Protein AF-A0A838N4J1-F1 (afdb_monomer_lite)

Radius of gyration: 20.39 Å; chains: 1; bounding box: 42×48×44 Å

pLDDT: mean 85.76, std 11.38, range [46.72, 96.88]

Structure (mmCIF, N/CA/C/O backbone):
data_AF-A0A838N4J1-F1
#
_entry.id   AF-A0A838N4J1-F1
#
loop_
_atom_site.group_PDB
_atom_site.id
_atom_site.type_symbol
_atom_site.label_atom_id
_atom_site.label_alt_id
_atom_site.label_comp_id
_atom_site.label_asym_id
_atom_site.label_entity_id
_atom_site.label_seq_id
_atom_site.pdbx_PDB_ins_code
_atom_site.Cartn_x
_atom_site.Cartn_y
_atom_site.Cartn_z
_atom_site.occupancy
_atom_site.B_iso_or_equiv
_atom_site.auth_seq_id
_atom_site.auth_comp_id
_atom_site.auth_asym_id
_atom_site.auth_atom_id
_atom_site.pdbx_PDB_model_num
ATOM 1 N N . LEU A 1 1 ? -11.051 -9.640 -20.280 1.00 67.44 1 LEU A N 1
ATOM 2 C CA . LEU A 1 1 ? -10.365 -10.953 -20.199 1.00 67.44 1 LEU A CA 1
ATOM 3 C C . LEU A 1 1 ? -10.352 -11.518 -18.780 1.00 67.44 1 LEU A C 1
ATOM 5 O O . LEU A 1 1 ? -11.016 -12.522 -18.573 1.00 67.44 1 LEU A O 1
ATOM 9 N N . TYR A 1 2 ? -9.706 -10.881 -17.795 1.00 72.44 2 TYR A N 1
ATOM 10 C CA . TYR A 1 2 ? -9.675 -11.389 -16.409 1.00 72.44 2 TYR A CA 1
ATOM 11 C C . TYR A 1 2 ? -11.073 -11.649 -15.804 1.00 72.44 2 TYR A C 1
ATOM 13 O O . TYR A 1 2 ? -11.369 -12.772 -15.411 1.00 72.44 2 TYR A O 1
ATOM 21 N N . LEU A 1 3 ? -11.974 -10.660 -15.846 1.00 76.81 3 LEU A N 1
ATOM 22 C CA . LEU A 1 3 ? -13.355 -10.803 -15.348 1.00 76.81 3 LEU A CA 1
ATOM 23 C C . LEU A 1 3 ? -14.168 -11.862 -16.116 1.00 76.81 3 LEU A C 1
ATOM 25 O O . LEU A 1 3 ? -15.062 -12.504 -15.570 1.00 76.81 3 LEU A O 1
ATOM 29 N N . SER A 1 4 ? -13.845 -12.066 -17.396 1.00 81.25 4 SER A N 1
ATOM 30 C CA . SER A 1 4 ? -14.464 -13.097 -18.234 1.00 81.25 4 SER A CA 1
ATOM 31 C C . SER A 1 4 ? -14.052 -14.495 -17.762 1.00 81.25 4 SER A C 1
ATOM 33 O O . SER A 1 4 ? -14.900 -15.375 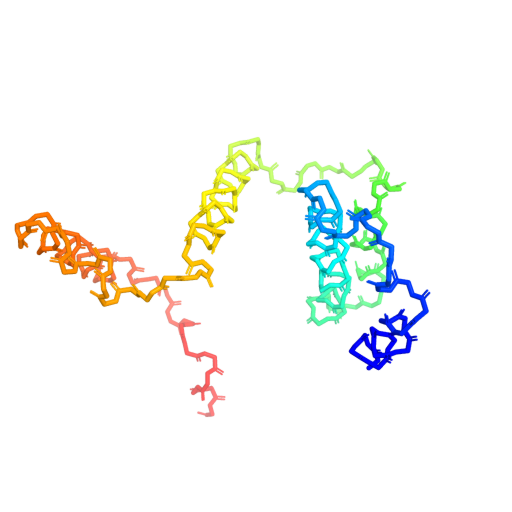-17.646 1.00 81.25 4 SER A O 1
ATOM 35 N N . ILE A 1 5 ? -12.770 -14.683 -17.430 1.00 82.94 5 ILE A N 1
ATOM 36 C CA . ILE A 1 5 ? -12.233 -15.935 -16.878 1.00 82.94 5 ILE A CA 1
ATOM 37 C C . ILE A 1 5 ? -12.796 -16.187 -15.474 1.00 82.94 5 ILE A C 1
ATOM 39 O O . ILE A 1 5 ? -13.251 -17.295 -15.194 1.00 82.94 5 ILE A O 1
ATOM 43 N N . GLU A 1 6 ? -12.847 -15.165 -14.614 1.00 83.19 6 GLU A N 1
ATOM 44 C CA . GLU A 1 6 ? -13.460 -15.266 -13.281 1.00 83.19 6 GLU A CA 1
ATOM 45 C C . GLU A 1 6 ? -14.908 -15.768 -13.370 1.00 83.19 6 GLU A C 1
ATOM 47 O O . GLU A 1 6 ? -15.298 -16.701 -12.664 1.00 83.19 6 GLU A O 1
ATOM 52 N N . ARG A 1 7 ? -15.697 -15.208 -14.295 1.00 82.56 7 ARG A N 1
ATOM 53 C CA . ARG A 1 7 ? -17.097 -15.598 -14.507 1.00 82.56 7 ARG A CA 1
ATOM 54 C C . ARG A 1 7 ? -17.255 -17.059 -14.947 1.00 82.56 7 ARG A C 1
ATOM 56 O O . ARG A 1 7 ? -18.265 -17.670 -14.611 1.00 82.56 7 ARG A O 1
ATOM 63 N N . ILE A 1 8 ? -16.270 -17.624 -15.647 1.00 85.56 8 ILE A N 1
ATOM 64 C CA . ILE A 1 8 ? -16.252 -19.036 -16.072 1.00 85.56 8 ILE A CA 1
ATOM 65 C C . ILE A 1 8 ? -15.779 -19.959 -14.938 1.00 85.56 8 ILE A C 1
ATOM 67 O O . ILE A 1 8 ? -16.283 -21.074 -14.792 1.00 85.56 8 ILE A O 1
ATOM 71 N N . LEU A 1 9 ? -14.825 -19.509 -14.119 1.00 82.81 9 LEU A N 1
ATOM 72 C CA . LEU A 1 9 ? -14.273 -20.295 -13.013 1.00 82.81 9 LEU A CA 1
ATOM 73 C C . LEU A 1 9 ? -15.204 -20.341 -11.797 1.00 82.81 9 LEU A C 1
ATOM 75 O O . LEU A 1 9 ? -15.256 -21.364 -11.112 1.00 82.81 9 LEU A O 1
ATOM 79 N N . LYS A 1 10 ? -15.971 -19.277 -11.537 1.00 84.12 10 LYS A N 1
ATOM 80 C CA . LYS A 1 10 ? -16.836 -19.163 -10.353 1.00 84.12 10 LYS A CA 1
ATOM 81 C C . LYS A 1 10 ? -17.868 -20.300 -10.222 1.00 84.12 10 LYS A C 1
ATOM 83 O O . LYS A 1 10 ? -17.953 -20.856 -9.131 1.00 84.12 10 LYS A O 1
ATOM 88 N N . PRO A 1 11 ? -18.590 -20.732 -11.275 1.00 83.19 11 PRO A N 1
ATOM 89 C CA . PRO A 1 11 ? -19.479 -21.895 -11.189 1.00 83.19 11 PRO A CA 1
ATOM 90 C C . PRO A 1 11 ? -18.740 -23.220 -10.939 1.00 83.19 11 PRO A C 1
ATOM 92 O O . PRO A 1 11 ? -19.281 -24.112 -10.296 1.00 83.19 11 PRO A O 1
ATOM 95 N N . ARG A 1 12 ? -17.502 -23.357 -11.437 1.00 84.06 12 ARG A N 1
ATOM 96 C CA . ARG A 1 12 ? -16.734 -24.615 -11.388 1.00 84.06 12 ARG A CA 1
ATOM 97 C C . ARG A 1 12 ? -15.974 -24.811 -10.084 1.00 84.06 12 ARG A C 1
ATOM 99 O O . ARG A 1 12 ? -15.888 -25.928 -9.604 1.00 84.06 12 ARG A O 1
ATOM 106 N N . LEU A 1 13 ? -15.417 -23.740 -9.526 1.00 82.62 13 LEU A N 1
ATOM 107 C CA . LEU A 1 13 ? -14.541 -23.793 -8.352 1.00 82.62 13 LEU A CA 1
ATOM 108 C C . LEU A 1 13 ? -15.141 -23.087 -7.134 1.00 82.62 13 LEU A C 1
ATOM 110 O O . LEU A 1 13 ? -14.662 -23.291 -6.024 1.00 82.62 13 LEU A O 1
ATOM 114 N N . GLY A 1 14 ? -16.187 -22.273 -7.307 1.00 77.06 14 GLY A N 1
ATOM 115 C CA . GLY A 1 14 ? -16.762 -21.460 -6.232 1.00 77.06 14 GLY A CA 1
ATOM 116 C C . GLY A 1 14 ? -17.515 -22.246 -5.158 1.00 77.06 14 GLY A C 1
ATOM 117 O O . GLY A 1 14 ? -17.775 -21.694 -4.095 1.00 77.06 14 GLY A O 1
ATOM 118 N N . HIS A 1 15 ? -17.837 -23.520 -5.406 1.00 81.38 15 HIS A N 1
ATOM 119 C CA . HIS A 1 15 ? -18.465 -24.401 -4.418 1.00 81.38 15 HIS A CA 1
ATOM 120 C C . HIS A 1 15 ? -17.467 -24.946 -3.381 1.00 81.38 15 HIS A C 1
ATOM 122 O O . HIS A 1 15 ? -17.886 -25.485 -2.361 1.00 81.38 15 HIS A O 1
ATOM 128 N N . LEU A 1 16 ? -16.156 -24.812 -3.620 1.00 85.38 16 LEU A N 1
ATOM 129 C CA . LEU A 1 16 ? -15.135 -25.304 -2.699 1.00 85.38 16 LEU A CA 1
ATOM 130 C C . LEU A 1 16 ? -15.162 -24.500 -1.393 1.00 85.38 16 LEU A C 1
ATOM 132 O O . LEU A 1 16 ? -14.985 -23.278 -1.391 1.00 85.38 16 LEU A O 1
ATOM 136 N N . GLU A 1 17 ? -15.304 -25.196 -0.265 1.00 84.38 17 GLU A N 1
ATOM 137 C CA . GLU A 1 17 ? -15.337 -24.573 1.065 1.00 84.38 17 GLU A CA 1
ATOM 138 C C . GLU A 1 17 ? -14.045 -23.815 1.401 1.00 84.38 17 GLU A C 1
ATOM 140 O O . GLU A 1 17 ? -14.072 -22.831 2.144 1.00 84.38 17 GLU A O 1
ATOM 145 N N . PHE A 1 18 ? -12.926 -24.203 0.778 1.00 85.69 18 PHE A N 1
ATOM 146 C CA . PHE A 1 18 ? -11.632 -23.536 0.900 1.00 85.69 18 PHE A CA 1
ATOM 147 C C . PHE A 1 18 ? -11.719 -22.019 0.673 1.00 85.69 18 PHE A C 1
ATOM 149 O O . PHE A 1 18 ? -11.121 -21.255 1.433 1.00 85.69 18 PHE A O 1
ATOM 156 N N . TRP A 1 19 ? -12.518 -21.548 -0.292 1.00 86.25 19 TRP A N 1
ATOM 157 C CA . TRP A 1 19 ? -12.642 -20.114 -0.593 1.00 86.25 19 TRP A CA 1
ATOM 158 C C . TRP A 1 19 ? -13.342 -19.305 0.505 1.00 86.25 19 TRP A C 1
ATOM 160 O O . TRP A 1 19 ? -13.225 -18.077 0.544 1.00 86.25 19 TRP A O 1
ATOM 170 N N . ARG A 1 20 ? -14.060 -19.968 1.421 1.00 84.56 20 ARG A N 1
ATOM 171 C CA . ARG A 1 20 ? -14.691 -19.316 2.579 1.00 84.56 20 ARG A CA 1
ATOM 172 C C . ARG A 1 20 ? -13.694 -19.081 3.715 1.00 84.56 20 ARG A C 1
ATOM 174 O O . ARG A 1 20 ? -13.906 -18.161 4.511 1.00 84.56 20 ARG A O 1
ATOM 181 N N . THR A 1 21 ? -12.609 -19.857 3.762 1.00 92.06 21 THR A N 1
ATOM 182 C CA . THR A 1 21 ? -11.540 -19.717 4.759 1.00 92.06 21 THR A CA 1
ATOM 183 C C . THR A 1 21 ? -10.749 -18.420 4.568 1.00 92.06 21 THR A C 1
ATOM 185 O O . THR A 1 21 ? -10.750 -17.810 3.496 1.00 92.06 21 THR A O 1
ATOM 188 N N . ILE A 1 22 ? -10.043 -17.982 5.615 1.00 88.44 22 ILE A N 1
ATOM 189 C CA . ILE A 1 22 ? -9.141 -16.823 5.531 1.00 88.44 22 ILE A CA 1
ATOM 190 C C . ILE A 1 22 ? -8.023 -17.091 4.515 1.00 88.44 22 ILE A C 1
ATOM 192 O O . ILE A 1 22 ? -7.743 -16.224 3.691 1.00 88.44 22 ILE A O 1
ATOM 196 N N . GLY A 1 23 ? -7.452 -18.302 4.516 1.00 90.56 23 GLY A N 1
ATOM 197 C CA . GLY A 1 23 ? -6.414 -18.709 3.566 1.00 90.56 23 GLY A CA 1
ATOM 198 C C . GLY A 1 23 ? -6.874 -18.578 2.115 1.00 90.56 23 GLY A C 1
ATOM 199 O O . GLY A 1 23 ? -6.223 -17.893 1.332 1.00 90.56 23 GLY A O 1
ATOM 200 N N . GLY A 1 24 ? -8.050 -19.118 1.778 1.00 91.06 24 GLY A N 1
ATOM 201 C CA . GLY A 1 24 ? -8.608 -19.001 0.427 1.00 91.06 24 GLY A CA 1
ATOM 202 C C . GLY A 1 24 ? -8.867 -17.555 -0.002 1.00 91.06 24 GLY A C 1
ATOM 203 O O . GLY A 1 24 ? -8.563 -17.181 -1.135 1.00 91.06 24 GLY A O 1
ATOM 204 N N . LYS A 1 25 ? -9.357 -16.701 0.907 1.00 88.12 25 LYS A N 1
ATOM 205 C CA . LYS A 1 25 ? -9.540 -15.266 0.626 1.00 88.12 25 LYS A CA 1
ATOM 206 C C . LYS A 1 25 ? -8.210 -14.544 0.392 1.00 88.12 25 LYS A C 1
ATOM 208 O O . LYS A 1 25 ? -8.144 -13.704 -0.503 1.00 88.12 25 LYS A O 1
ATOM 213 N N . ILE A 1 26 ? -7.171 -14.864 1.166 1.00 89.69 26 ILE A N 1
ATOM 214 C CA . ILE A 1 26 ? -5.822 -14.309 0.979 1.00 89.69 26 ILE A CA 1
ATOM 215 C C . ILE A 1 26 ? -5.256 -14.754 -0.370 1.00 89.69 26 ILE A C 1
ATOM 217 O O . ILE A 1 26 ? -4.765 -13.912 -1.118 1.00 89.69 26 ILE A O 1
ATOM 221 N N . THR A 1 27 ? -5.380 -16.036 -0.725 1.00 91.12 27 THR A N 1
ATOM 222 C CA . THR A 1 27 ? -4.945 -16.544 -2.033 1.00 91.12 27 THR A CA 1
ATOM 223 C C . THR A 1 27 ? -5.633 -15.794 -3.172 1.00 91.12 27 THR A C 1
ATOM 225 O O . THR A 1 27 ? -4.946 -15.278 -4.047 1.00 91.12 27 THR A O 1
ATOM 228 N N . LEU A 1 28 ? -6.963 -15.640 -3.133 1.00 89.38 28 LEU A N 1
ATOM 229 C CA . LEU A 1 28 ? -7.702 -14.877 -4.149 1.00 89.38 28 LEU A CA 1
ATOM 230 C C . LEU A 1 28 ? -7.243 -13.416 -4.238 1.00 89.38 28 LEU A C 1
ATOM 232 O O . LEU A 1 28 ? -7.087 -12.887 -5.341 1.00 89.38 28 LEU A O 1
ATOM 236 N N . ALA A 1 29 ? -7.011 -12.766 -3.094 1.00 88.75 29 ALA A N 1
ATOM 237 C CA . ALA A 1 29 ? -6.534 -11.387 -3.048 1.00 88.75 29 ALA A CA 1
ATOM 238 C C . ALA A 1 29 ? -5.135 -11.251 -3.667 1.00 88.75 29 ALA A C 1
ATOM 240 O O . ALA A 1 29 ? -4.927 -10.376 -4.507 1.00 88.75 29 ALA A O 1
ATOM 241 N N . LEU A 1 30 ? -4.202 -12.143 -3.318 1.00 90.06 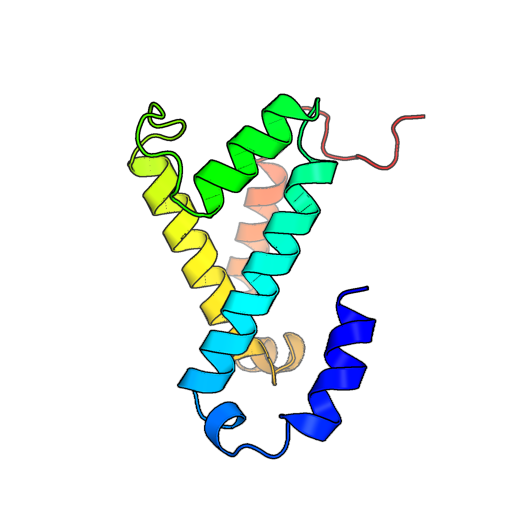30 LEU A N 1
ATOM 242 C CA . LEU A 1 30 ? -2.845 -12.158 -3.870 1.00 90.06 30 LEU A CA 1
ATOM 243 C C . LEU A 1 30 ? -2.839 -12.471 -5.367 1.00 90.06 30 LEU A C 1
ATOM 245 O O . LEU A 1 30 ? -2.136 -11.802 -6.120 1.00 90.06 30 LEU A O 1
ATOM 249 N N . THR A 1 31 ? -3.645 -13.433 -5.821 1.00 90.56 31 THR A N 1
ATOM 250 C CA . THR A 1 31 ? -3.779 -13.744 -7.249 1.00 90.56 31 THR A CA 1
ATOM 251 C C . THR A 1 31 ? -4.333 -12.550 -8.019 1.00 90.56 31 THR A C 1
ATOM 253 O O . THR A 1 31 ? -3.773 -12.176 -9.046 1.00 90.56 31 THR A O 1
ATOM 256 N N . THR A 1 32 ? -5.386 -11.906 -7.509 1.00 89.88 32 THR A N 1
ATOM 257 C CA . THR A 1 32 ? -5.953 -10.702 -8.138 1.00 89.88 32 THR A CA 1
ATOM 258 C C . THR A 1 32 ? -4.912 -9.587 -8.199 1.00 89.88 32 THR A C 1
ATOM 260 O O . THR A 1 32 ? -4.697 -8.998 -9.256 1.00 89.88 32 THR A O 1
ATOM 263 N N . TYR A 1 33 ? -4.221 -9.334 -7.085 1.00 88.50 33 TYR A N 1
ATOM 264 C CA . TYR A 1 33 ? -3.169 -8.326 -7.000 1.00 88.50 33 TYR A CA 1
ATOM 265 C C . TYR A 1 33 ? -2.034 -8.598 -7.996 1.00 88.50 33 TYR A C 1
ATOM 267 O O . TYR A 1 33 ? -1.617 -7.688 -8.712 1.00 88.50 33 TYR A O 1
ATOM 275 N N . LEU A 1 34 ? -1.568 -9.845 -8.099 1.00 90.56 34 LEU A N 1
ATOM 276 C CA . LEU A 1 34 ? -0.535 -10.247 -9.053 1.00 90.56 34 LEU A CA 1
ATOM 277 C C . LEU A 1 34 ? -0.982 -10.017 -10.500 1.00 90.56 34 LEU A C 1
ATOM 279 O O . LEU A 1 34 ? -0.235 -9.435 -11.282 1.00 90.56 34 LEU A O 1
ATOM 283 N N . LEU A 1 35 ? -2.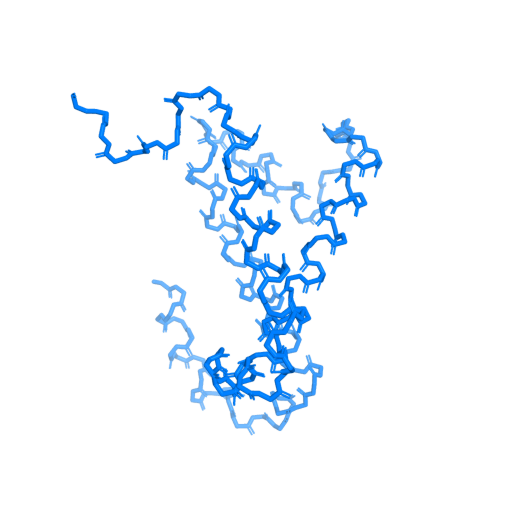202 -10.428 -10.855 1.00 90.81 35 LEU A N 1
ATOM 284 C CA . LEU A 1 35 ? -2.730 -10.264 -12.211 1.00 90.81 35 LEU A CA 1
ATOM 285 C C . LEU A 1 35 ? -2.863 -8.788 -12.593 1.00 90.81 35 LEU A C 1
ATOM 287 O O . LEU A 1 35 ? -2.463 -8.406 -13.692 1.00 90.81 35 LEU A O 1
ATOM 291 N N . VAL A 1 36 ? -3.347 -7.949 -11.674 1.00 90.62 36 VAL A N 1
ATOM 292 C CA . VAL A 1 36 ? -3.405 -6.497 -11.884 1.00 90.62 36 VAL A CA 1
ATOM 293 C C . VAL A 1 36 ? -1.998 -5.923 -12.086 1.00 90.62 36 VAL A C 1
ATOM 295 O O . VAL A 1 36 ? -1.781 -5.181 -13.043 1.00 90.62 36 VAL A O 1
ATOM 298 N N . ASN A 1 37 ? -1.016 -6.316 -11.267 1.00 90.62 37 ASN A N 1
ATOM 299 C CA . ASN A 1 37 ? 0.372 -5.873 -11.441 1.00 90.62 37 ASN A CA 1
ATOM 300 C C . ASN A 1 37 ? 0.952 -6.296 -12.797 1.00 90.62 37 ASN A C 1
ATOM 302 O O . ASN A 1 37 ? 1.565 -5.473 -13.470 1.00 90.62 37 ASN A O 1
ATOM 306 N N . ILE A 1 38 ? 0.711 -7.535 -13.237 1.00 91.69 38 ILE A N 1
ATOM 307 C CA . ILE A 1 38 ? 1.135 -8.016 -14.562 1.00 91.69 38 ILE A CA 1
ATOM 308 C C . ILE A 1 38 ? 0.520 -7.158 -15.670 1.00 91.69 38 ILE A C 1
ATOM 310 O O . ILE A 1 38 ? 1.236 -6.732 -16.575 1.00 91.69 38 ILE A O 1
ATOM 314 N N . THR A 1 39 ? -0.781 -6.856 -15.596 1.00 91.31 39 THR A N 1
ATOM 315 C CA . THR A 1 39 ? -1.415 -5.983 -16.598 1.00 91.31 39 THR A CA 1
ATOM 316 C C . THR A 1 39 ? -0.822 -4.575 -16.590 1.00 91.31 39 THR A C 1
ATOM 318 O O . THR A 1 39 ? -0.623 -3.995 -17.654 1.00 91.31 39 THR A O 1
ATOM 321 N N . TRP A 1 40 ? -0.469 -4.050 -15.414 1.00 91.12 40 TRP A N 1
ATOM 322 C CA . TRP A 1 40 ? 0.098 -2.711 -15.265 1.00 91.12 40 TRP A CA 1
ATOM 323 C C . TRP A 1 40 ? 1.497 -2.568 -15.875 1.00 91.12 40 TRP A C 1
ATOM 325 O O . TRP A 1 40 ? 1.841 -1.493 -16.361 1.00 91.12 40 TRP A O 1
ATOM 335 N N . VAL A 1 41 ? 2.298 -3.639 -15.905 1.00 92.56 41 VAL A N 1
ATOM 336 C CA . VAL A 1 41 ? 3.647 -3.611 -16.498 1.00 92.56 41 VAL A CA 1
ATOM 337 C C . VAL A 1 41 ? 3.621 -3.114 -17.944 1.00 92.56 41 VAL A C 1
ATOM 339 O O . VAL A 1 41 ? 4.455 -2.290 -18.308 1.00 92.56 41 VAL A O 1
ATOM 342 N N . PHE A 1 42 ? 2.649 -3.550 -18.748 1.00 90.19 42 PHE A N 1
ATOM 343 C CA . PHE A 1 42 ? 2.546 -3.154 -20.156 1.00 90.19 42 PHE A CA 1
ATOM 344 C C . PHE A 1 42 ? 2.133 -1.693 -20.350 1.00 90.19 42 PHE A C 1
ATOM 346 O O . PHE A 1 42 ? 2.515 -1.089 -21.343 1.00 90.19 42 PHE A O 1
ATOM 353 N N . PHE A 1 43 ? 1.393 -1.116 -19.400 1.00 90.69 43 PHE A N 1
ATOM 354 C CA . PHE A 1 43 ? 1.053 0.310 -19.421 1.00 90.69 43 PHE A CA 1
ATOM 355 C C . PHE A 1 43 ? 2.189 1.190 -18.891 1.00 90.69 43 PHE A C 1
ATOM 357 O O . PHE A 1 43 ? 2.295 2.353 -19.266 1.00 90.69 43 PHE A O 1
ATOM 364 N N . ARG A 1 44 ? 3.030 0.650 -18.001 1.00 89.31 44 ARG A N 1
ATOM 365 C CA . ARG A 1 44 ? 4.135 1.382 -17.370 1.00 89.31 44 ARG A CA 1
ATOM 366 C C . ARG A 1 44 ? 5.427 1.359 -18.188 1.00 89.31 44 ARG A C 1
ATOM 368 O O . ARG A 1 44 ? 6.203 2.310 -18.118 1.00 89.31 44 ARG A O 1
ATOM 375 N N . ALA A 1 45 ? 5.729 0.245 -18.845 1.00 92.00 45 ALA A N 1
ATOM 376 C CA . ALA A 1 45 ? 6.985 0.077 -19.562 1.00 92.00 45 ALA A CA 1
ATOM 377 C C . ALA A 1 45 ? 7.023 0.953 -20.823 1.00 92.00 45 ALA A C 1
ATOM 379 O O . ALA A 1 45 ? 6.028 1.083 -21.526 1.00 92.00 45 ALA A O 1
ATOM 380 N N . GLN A 1 46 ? 8.191 1.527 -21.119 1.00 91.75 46 GLN A N 1
ATOM 381 C CA . GLN A 1 46 ? 8.400 2.360 -22.310 1.00 91.75 46 GLN A CA 1
ATOM 382 C C . GLN A 1 46 ? 8.550 1.527 -23.594 1.00 91.75 46 GLN A C 1
ATOM 384 O O . GLN A 1 46 ? 8.340 2.032 -24.692 1.00 91.75 46 GLN A O 1
ATOM 389 N N . ASP A 1 47 ? 8.911 0.250 -23.454 1.00 94.00 47 ASP A N 1
ATOM 390 C CA . ASP A 1 47 ? 9.213 -0.673 -24.543 1.00 94.00 47 ASP A CA 1
ATOM 391 C C . ASP A 1 47 ? 9.021 -2.139 -24.100 1.00 94.00 47 ASP A C 1
ATOM 393 O O . ASP A 1 47 ? 8.989 -2.462 -22.905 1.00 94.00 47 ASP A O 1
ATOM 397 N N . PHE A 1 48 ? 8.903 -3.046 -25.074 1.00 93.88 48 PHE A N 1
ATOM 398 C CA . PHE A 1 48 ? 8.699 -4.478 -24.825 1.00 93.88 48 PHE A CA 1
ATOM 399 C C . PHE A 1 48 ? 9.855 -5.157 -24.061 1.00 93.88 48 PHE A C 1
ATOM 401 O O . PHE A 1 48 ? 9.565 -5.904 -23.120 1.00 93.88 48 PHE A O 1
ATOM 408 N N . PRO A 1 49 ? 11.144 -4.921 -24.385 1.00 93.69 49 PRO A N 1
ATOM 409 C CA . PRO A 1 49 ? 12.257 -5.426 -23.577 1.00 93.69 49 PRO A CA 1
ATOM 410 C C . PRO A 1 49 ? 12.179 -5.025 -22.096 1.00 93.69 49 PRO A C 1
ATOM 412 O O . PRO A 1 49 ? 12.369 -5.862 -21.206 1.00 93.69 49 PRO A 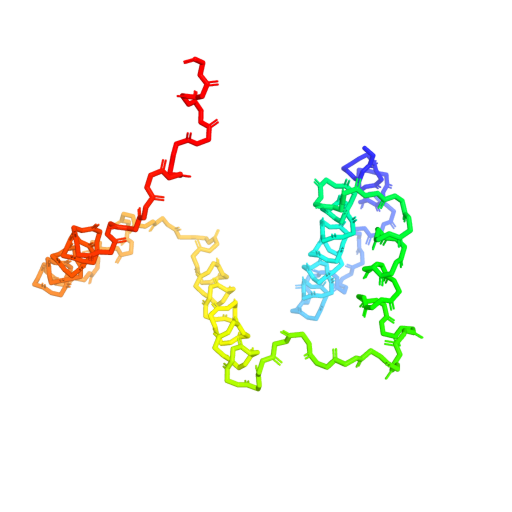O 1
ATOM 415 N N . THR A 1 50 ? 11.848 -3.765 -21.810 1.00 90.44 50 THR A N 1
ATOM 416 C CA . THR A 1 50 ? 11.661 -3.271 -20.441 1.00 90.44 50 THR A CA 1
ATOM 417 C C . THR A 1 50 ? 10.492 -3.970 -19.747 1.00 90.44 50 THR A C 1
ATOM 419 O O . THR A 1 50 ? 10.638 -4.380 -18.591 1.00 90.44 50 THR A O 1
ATOM 422 N N . ALA A 1 51 ? 9.368 -4.175 -20.442 1.00 92.50 51 ALA A N 1
ATOM 423 C CA . ALA A 1 51 ? 8.229 -4.927 -19.913 1.00 92.50 51 ALA A CA 1
ATOM 424 C C . ALA A 1 51 ? 8.624 -6.368 -19.540 1.00 92.50 51 ALA A C 1
ATOM 426 O O . ALA A 1 51 ? 8.313 -6.837 -18.443 1.00 92.50 51 ALA A O 1
ATOM 427 N N . TRP A 1 52 ? 9.378 -7.053 -20.405 1.00 92.56 52 TRP A N 1
ATOM 428 C CA . TRP A 1 52 ? 9.852 -8.417 -20.152 1.00 92.56 52 TRP A CA 1
ATOM 429 C C . TRP A 1 52 ? 10.773 -8.507 -18.928 1.00 92.56 52 TRP A C 1
ATOM 431 O O . TRP A 1 52 ? 10.629 -9.397 -18.080 1.00 92.56 52 TRP A O 1
ATOM 441 N N . ARG A 1 53 ? 11.686 -7.541 -18.777 1.00 89.12 53 ARG A N 1
ATOM 442 C CA . ARG A 1 53 ? 12.539 -7.434 -17.585 1.00 89.12 53 ARG A CA 1
ATOM 443 C C . ARG A 1 53 ? 11.704 -7.234 -16.317 1.00 89.12 53 ARG A C 1
ATOM 445 O O . ARG A 1 53 ? 11.950 -7.910 -15.326 1.00 89.12 53 ARG A O 1
ATOM 452 N N . MET A 1 54 ? 10.691 -6.367 -16.352 1.00 90.25 54 MET A N 1
ATOM 453 C CA . MET A 1 54 ? 9.796 -6.159 -15.205 1.00 90.25 54 MET A CA 1
ATOM 454 C C . MET A 1 54 ? 9.011 -7.431 -14.843 1.00 90.25 54 MET A C 1
ATOM 456 O O . MET A 1 54 ? 8.938 -7.777 -13.664 1.00 90.25 54 MET A O 1
ATOM 460 N N . LEU A 1 55 ? 8.481 -8.166 -15.828 1.00 92.69 55 LEU A N 1
ATOM 461 C CA . LEU A 1 55 ? 7.758 -9.426 -15.594 1.00 92.69 55 LEU A CA 1
ATOM 462 C C . LEU A 1 55 ? 8.645 -10.493 -14.942 1.00 92.69 55 LEU A C 1
ATOM 464 O O . LEU A 1 55 ? 8.252 -11.106 -13.949 1.00 92.69 55 LEU A O 1
ATOM 468 N N . THR A 1 56 ? 9.855 -10.696 -15.467 1.00 91.25 56 THR A N 1
ATOM 469 C CA . THR A 1 56 ? 10.801 -11.678 -14.909 1.00 91.25 56 THR A CA 1
ATOM 470 C C . THR A 1 56 ? 11.272 -11.299 -13.502 1.00 91.25 56 THR A C 1
ATOM 472 O O . THR A 1 56 ? 11.487 -12.188 -12.677 1.00 91.25 56 THR A O 1
ATOM 475 N N . SER A 1 57 ? 11.366 -10.003 -13.183 1.00 88.12 57 SER A N 1
ATOM 476 C CA . SER A 1 57 ? 11.630 -9.526 -11.820 1.00 88.12 57 SER A CA 1
ATOM 477 C C . SER A 1 57 ? 10.461 -9.776 -10.860 1.00 88.12 57 SER A C 1
ATOM 479 O O . SER A 1 57 ? 10.695 -10.243 -9.748 1.00 88.12 57 SER A O 1
ATOM 481 N N . ILE A 1 58 ? 9.211 -9.529 -11.275 1.00 88.19 58 ILE A N 1
ATOM 482 C CA . ILE A 1 58 ? 8.015 -9.785 -10.442 1.00 88.19 58 ILE A CA 1
ATOM 483 C C . ILE A 1 58 ? 7.876 -11.278 -10.115 1.00 88.19 58 ILE A C 1
ATOM 485 O O . ILE A 1 58 ? 7.520 -11.637 -8.996 1.00 88.19 58 ILE A O 1
ATOM 489 N N . LEU A 1 59 ? 8.195 -12.151 -11.073 1.00 88.25 59 LEU A N 1
ATOM 490 C CA . LEU A 1 59 ? 8.171 -13.606 -10.892 1.00 88.25 59 LEU A CA 1
ATOM 491 C C . LEU A 1 59 ? 9.426 -14.158 -10.190 1.00 88.25 59 LEU A C 1
ATOM 493 O O . LEU A 1 59 ? 9.564 -15.373 -10.066 1.00 88.25 59 LEU A O 1
ATOM 497 N N . LEU A 1 60 ? 10.340 -13.290 -9.736 1.00 83.94 60 LEU A N 1
ATOM 498 C CA . LEU A 1 60 ? 11.598 -13.653 -9.065 1.00 83.94 60 LEU A CA 1
ATOM 499 C C . LEU A 1 60 ? 12.517 -14.567 -9.904 1.00 83.94 60 LEU A C 1
ATOM 501 O O . LEU A 1 60 ? 13.390 -15.254 -9.364 1.00 83.94 60 LEU A O 1
ATOM 505 N N . LEU A 1 61 ? 12.333 -14.559 -11.228 1.00 85.25 61 LEU A N 1
ATOM 506 C CA . LEU A 1 61 ? 13.124 -15.319 -12.201 1.00 85.25 61 LEU A CA 1
ATOM 507 C C . LEU A 1 61 ? 14.443 -14.614 -12.532 1.00 85.25 61 LEU A C 1
ATOM 509 O O . LEU A 1 61 ? 15.412 -15.260 -12.917 1.00 85.25 61 LEU A O 1
ATOM 513 N N . ASN A 1 62 ? 14.498 -13.293 -12.351 1.00 77.62 62 ASN A N 1
ATOM 514 C CA . ASN A 1 62 ? 15.709 -12.501 -12.519 1.00 77.62 62 ASN A CA 1
ATOM 515 C C . ASN A 1 62 ? 16.275 -12.097 -11.146 1.00 77.62 62 ASN A C 1
ATOM 517 O O . ASN A 1 62 ? 15.749 -11.192 -10.499 1.00 77.62 62 ASN A O 1
ATOM 521 N N . ARG A 1 63 ? 17.339 -12.783 -10.701 1.00 67.88 63 ARG A N 1
ATOM 522 C CA . ARG A 1 63 ? 18.010 -12.551 -9.402 1.00 67.88 63 ARG A CA 1
ATOM 523 C C . ARG A 1 63 ? 19.306 -11.742 -9.500 1.00 67.88 63 ARG A C 1
ATOM 525 O O . ARG A 1 63 ? 19.904 -11.441 -8.476 1.00 67.88 63 ARG A O 1
ATOM 532 N N . SER A 1 64 ? 19.744 -11.399 -10.709 1.00 67.50 64 SER A N 1
ATOM 533 C CA . SER A 1 64 ? 21.009 -10.697 -10.958 1.00 67.50 64 SER A CA 1
ATOM 534 C C . SER A 1 64 ? 20.856 -9.174 -11.057 1.00 67.50 64 SER A C 1
ATOM 53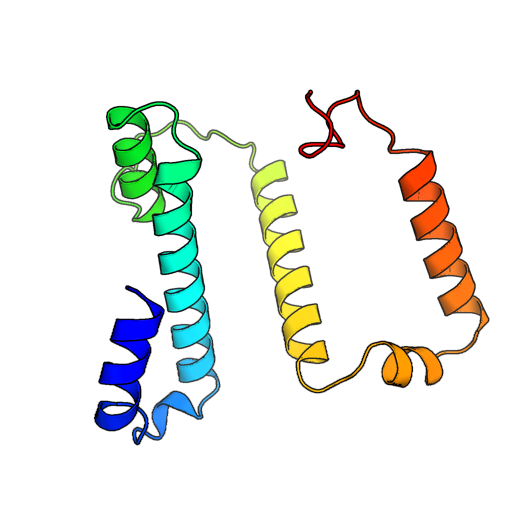6 O O . SER A 1 64 ? 21.813 -8.484 -11.396 1.00 67.50 64 SER A O 1
ATOM 538 N N . GLY A 1 65 ? 19.656 -8.635 -10.817 1.00 66.31 65 GLY A N 1
ATOM 539 C CA . GLY A 1 65 ? 19.393 -7.198 -10.874 1.00 66.31 65 GLY A CA 1
ATOM 540 C C . GLY A 1 65 ? 19.968 -6.449 -9.672 1.00 66.31 65 GLY A C 1
ATOM 541 O O . GLY A 1 65 ? 19.850 -6.903 -8.534 1.00 66.31 65 GLY A O 1
ATOM 542 N N . THR A 1 66 ? 20.555 -5.277 -9.913 1.00 75.12 66 THR A N 1
ATOM 543 C CA . THR A 1 66 ? 20.947 -4.361 -8.837 1.00 75.12 66 THR A CA 1
ATOM 544 C C . THR A 1 66 ? 19.702 -3.836 -8.106 1.00 75.12 66 THR A C 1
ATOM 546 O O . THR A 1 66 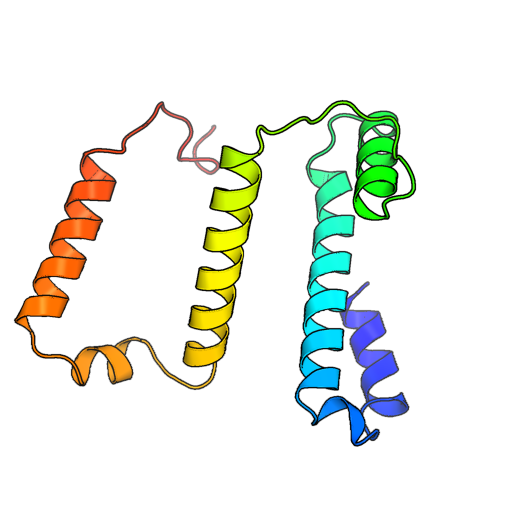? 18.670 -3.600 -8.746 1.00 75.12 66 THR A O 1
ATOM 549 N N . PRO A 1 67 ? 19.752 -3.646 -6.773 1.00 77.38 67 PRO A N 1
ATOM 550 C CA . PRO A 1 67 ? 18.635 -3.076 -6.028 1.00 77.38 67 PRO A CA 1
ATOM 551 C C . PRO A 1 67 ? 18.270 -1.689 -6.566 1.00 77.38 67 PRO A C 1
ATOM 553 O O . PRO A 1 67 ? 19.072 -0.761 -6.513 1.00 77.38 67 PRO A O 1
ATOM 556 N N . VAL A 1 68 ? 17.050 -1.552 -7.089 1.00 80.81 68 VAL A N 1
ATOM 557 C CA . VAL A 1 68 ? 16.543 -0.278 -7.636 1.00 80.81 68 VAL A CA 1
ATOM 558 C C . VAL A 1 68 ? 16.093 0.671 -6.519 1.00 80.81 68 VAL A C 1
ATOM 560 O O . VAL A 1 68 ? 16.119 1.886 -6.682 1.00 80.81 68 VAL A O 1
ATOM 563 N N . LEU A 1 69 ? 15.690 0.120 -5.371 1.00 81.06 69 LEU A N 1
ATOM 564 C CA . LEU A 1 69 ? 15.318 0.865 -4.171 1.00 81.06 69 LEU A CA 1
ATOM 565 C C . LEU A 1 69 ? 16.288 0.546 -3.034 1.00 81.06 69 LEU A C 1
ATOM 567 O O . LEU A 1 69 ? 16.720 -0.596 -2.872 1.00 81.06 69 LEU A O 1
ATOM 571 N N . SER A 1 70 ? 16.551 1.546 -2.193 1.00 89.69 70 SER A N 1
ATOM 572 C CA . SER A 1 70 ? 17.214 1.319 -0.911 1.00 89.69 70 SER A CA 1
ATOM 573 C C . SER A 1 70 ? 16.323 0.491 0.020 1.00 89.69 70 SER A C 1
ATOM 575 O O . SER A 1 70 ? 15.091 0.521 -0.074 1.00 89.69 70 SER A O 1
ATOM 577 N N . THR A 1 71 ? 16.942 -0.207 0.975 1.00 89.44 71 THR A N 1
ATOM 578 C CA . THR A 1 71 ? 16.226 -0.991 1.995 1.00 89.44 71 THR A CA 1
ATOM 579 C C . THR A 1 71 ? 15.190 -0.150 2.739 1.00 89.44 71 THR A C 1
ATOM 581 O O . THR A 1 71 ? 14.098 -0.630 3.024 1.00 89.44 71 THR A O 1
ATOM 584 N N . TRP A 1 72 ? 15.492 1.128 2.992 1.00 92.12 72 TRP A N 1
ATOM 585 C CA . TRP A 1 72 ? 14.562 2.052 3.637 1.00 92.12 72 TRP A CA 1
ATOM 586 C C . TRP A 1 72 ? 13.283 2.260 2.821 1.00 92.12 72 TRP A C 1
ATOM 588 O O . TRP A 1 72 ? 12.188 2.127 3.362 1.00 92.12 72 TRP A O 1
ATOM 598 N N . PHE A 1 73 ? 13.406 2.529 1.517 1.00 90.81 73 PHE A N 1
ATOM 599 C CA . PHE A 1 73 ? 12.241 2.712 0.648 1.00 90.81 73 PHE A CA 1
ATOM 600 C C . PHE A 1 73 ? 11.439 1.421 0.464 1.00 90.81 73 PHE A C 1
ATOM 602 O O . PHE A 1 73 ? 10.215 1.470 0.367 1.00 90.81 73 PHE A O 1
ATOM 609 N N . LEU A 1 74 ? 12.102 0.261 0.447 1.00 89.69 74 LEU A N 1
ATOM 610 C CA . LEU A 1 74 ? 11.414 -1.032 0.408 1.00 89.69 74 LEU A CA 1
ATOM 611 C C . LEU A 1 74 ? 10.576 -1.259 1.669 1.00 89.69 74 LEU A C 1
ATOM 613 O O . LEU A 1 74 ? 9.403 -1.622 1.570 1.00 89.69 74 LEU A O 1
ATOM 617 N N . LEU A 1 75 ? 11.159 -1.015 2.845 1.00 93.94 75 LEU A N 1
ATOM 618 C CA . LEU A 1 75 ? 10.465 -1.177 4.122 1.00 93.94 75 LEU A CA 1
ATOM 619 C C . LEU A 1 75 ? 9.314 -0.181 4.269 1.00 93.94 75 LEU A C 1
ATOM 621 O O . LEU A 1 75 ? 8.220 -0.578 4.669 1.00 93.94 75 LEU A O 1
ATOM 625 N N . SER A 1 76 ? 9.524 1.088 3.911 1.00 93.56 76 SER A N 1
ATOM 626 C CA . SER A 1 76 ? 8.480 2.109 4.016 1.00 93.56 76 SER A CA 1
ATOM 627 C C . SER A 1 76 ? 7.316 1.840 3.058 1.00 93.56 76 SER A C 1
ATOM 629 O O . SER A 1 76 ? 6.156 1.914 3.472 1.00 93.56 76 SER A O 1
ATOM 631 N N . ALA A 1 77 ? 7.595 1.443 1.812 1.00 91.81 77 ALA A N 1
ATOM 632 C CA . ALA A 1 77 ? 6.564 1.057 0.852 1.00 91.81 77 ALA A CA 1
ATOM 633 C C . ALA A 1 77 ? 5.810 -0.200 1.309 1.00 91.81 77 ALA A C 1
ATOM 635 O O . ALA A 1 77 ? 4.579 -0.216 1.299 1.00 91.81 77 ALA A O 1
ATOM 636 N N . GLY A 1 78 ? 6.531 -1.228 1.769 1.00 92.38 78 GLY A N 1
ATOM 637 C CA . GLY A 1 78 ? 5.937 -2.464 2.279 1.00 92.38 78 GLY A CA 1
ATOM 638 C C . GLY A 1 78 ? 5.023 -2.222 3.481 1.00 92.38 78 GLY A C 1
ATOM 639 O O . GLY A 1 78 ? 3.886 -2.697 3.494 1.00 92.38 78 GLY A O 1
ATOM 640 N N . LEU A 1 79 ? 5.476 -1.421 4.450 1.00 95.94 79 LEU A N 1
ATOM 641 C CA . LEU A 1 79 ? 4.680 -1.043 5.618 1.00 95.94 79 LEU A CA 1
ATOM 642 C C . LEU A 1 79 ? 3.434 -0.242 5.220 1.00 95.94 79 LEU A C 1
ATOM 644 O O . LEU A 1 79 ? 2.345 -0.509 5.725 1.00 95.94 79 LEU A O 1
ATOM 648 N N . THR A 1 80 ? 3.579 0.696 4.283 1.00 94.38 80 THR A N 1
ATOM 649 C CA . THR A 1 80 ? 2.461 1.503 3.773 1.00 94.38 80 THR A CA 1
ATOM 650 C C . THR A 1 80 ? 1.411 0.625 3.090 1.00 94.38 80 THR A C 1
ATOM 652 O O . THR A 1 80 ? 0.222 0.741 3.390 1.00 94.38 80 THR A O 1
ATOM 655 N N . ILE A 1 81 ? 1.832 -0.299 2.220 1.00 91.50 81 ILE A N 1
ATOM 656 C CA . ILE A 1 81 ? 0.929 -1.244 1.546 1.00 91.50 81 ILE A CA 1
ATOM 657 C C . ILE A 1 81 ? 0.228 -2.137 2.575 1.00 91.50 81 ILE A C 1
ATOM 659 O O . ILE A 1 81 ? -0.987 -2.321 2.496 1.00 91.50 81 ILE A O 1
ATOM 663 N N . LEU A 1 82 ? 0.960 -2.655 3.565 1.00 92.69 82 LEU A N 1
ATOM 664 C CA . LEU A 1 82 ? 0.389 -3.494 4.617 1.00 92.69 82 LEU A CA 1
ATOM 665 C C . LEU A 1 82 ? -0.670 -2.737 5.431 1.00 92.69 82 LEU A C 1
ATOM 667 O O . LEU A 1 82 ? -1.779 -3.242 5.610 1.00 92.69 82 LEU A O 1
ATOM 671 N N . ALA A 1 83 ? -0.362 -1.515 5.872 1.00 95.25 83 ALA A N 1
ATOM 672 C CA . ALA A 1 83 ? -1.309 -0.660 6.584 1.00 95.25 83 ALA A CA 1
ATOM 673 C C . ALA A 1 83 ? -2.558 -0.378 5.733 1.00 95.25 83 ALA A C 1
ATOM 675 O O . ALA A 1 83 ? -3.681 -0.535 6.216 1.00 95.25 83 ALA A O 1
ATOM 676 N N . MET A 1 84 ? -2.377 -0.047 4.450 1.00 93.56 84 MET A N 1
ATOM 677 C CA . MET A 1 84 ? -3.479 0.177 3.512 1.00 93.56 84 MET A CA 1
ATOM 678 C C . MET A 1 84 ? -4.376 -1.061 3.382 1.00 93.56 84 MET A C 1
ATOM 680 O O . MET A 1 84 ? -5.600 -0.928 3.446 1.00 93.56 84 MET A O 1
ATOM 684 N N . LEU A 1 85 ? -3.795 -2.257 3.239 1.00 91.00 85 LEU A N 1
ATOM 685 C CA . LEU A 1 85 ? -4.544 -3.513 3.138 1.00 91.00 85 LEU A CA 1
ATOM 686 C C . LEU A 1 85 ? -5.310 -3.833 4.425 1.00 91.00 85 LEU A C 1
ATOM 688 O O . LEU A 1 85 ? -6.475 -4.221 4.348 1.00 91.00 85 LEU A O 1
ATOM 692 N N . ILE A 1 86 ? -4.702 -3.628 5.598 1.00 92.75 86 ILE A N 1
ATOM 693 C CA . ILE A 1 86 ? -5.365 -3.824 6.898 1.00 92.75 86 ILE A CA 1
ATOM 694 C C . ILE A 1 86 ? -6.566 -2.884 7.033 1.00 92.75 86 ILE A C 1
ATOM 696 O O . ILE A 1 86 ? -7.658 -3.325 7.405 1.00 92.75 86 ILE A O 1
ATOM 700 N N . VAL A 1 87 ? -6.389 -1.603 6.698 1.00 92.38 87 VAL A N 1
ATOM 701 C CA . VAL A 1 87 ? -7.468 -0.608 6.749 1.00 92.38 87 VAL A CA 1
ATOM 702 C C . VAL A 1 87 ? -8.595 -0.986 5.789 1.00 92.38 87 VAL A C 1
ATOM 704 O O . VAL A 1 87 ? -9.746 -1.049 6.215 1.00 92.38 87 VAL A O 1
ATOM 707 N N . HIS A 1 88 ? -8.289 -1.320 4.532 1.00 90.56 88 HIS A N 1
ATOM 708 C CA . HIS A 1 88 ? -9.301 -1.737 3.553 1.00 90.56 88 HIS A CA 1
ATOM 709 C C . HIS A 1 88 ? -10.029 -3.009 3.981 1.00 90.56 88 HIS A C 1
ATOM 711 O O . HIS A 1 88 ? -11.248 -3.106 3.841 1.00 90.56 88 HIS A O 1
ATOM 717 N N . TRP A 1 89 ? -9.305 -3.976 4.543 1.00 89.50 89 TRP A N 1
ATOM 718 C CA . TRP A 1 89 ? -9.907 -5.204 5.043 1.00 89.50 89 TRP A CA 1
ATOM 719 C C . TRP A 1 89 ? -10.876 -4.926 6.194 1.00 89.50 89 TRP A C 1
ATOM 721 O O . TRP A 1 89 ? -12.004 -5.422 6.180 1.00 89.50 89 TRP A O 1
ATOM 731 N N . ARG A 1 90 ? -10.476 -4.091 7.162 1.00 91.31 90 ARG A N 1
ATOM 732 C CA . ARG A 1 90 ? -11.338 -3.664 8.275 1.00 91.31 90 ARG A CA 1
ATOM 733 C C . ARG A 1 90 ? -12.564 -2.892 7.777 1.00 91.31 90 ARG A C 1
ATOM 735 O O . ARG A 1 90 ? -13.657 -3.102 8.296 1.00 91.31 90 ARG A O 1
ATOM 742 N N . MET A 1 91 ? -12.384 -2.025 6.785 1.00 92.75 91 MET A N 1
ATOM 743 C CA . MET A 1 91 ? -13.431 -1.165 6.224 1.00 92.75 91 MET A CA 1
ATOM 744 C C . MET A 1 91 ? -14.352 -1.875 5.222 1.00 92.75 91 MET A C 1
ATOM 746 O O . MET A 1 91 ? -15.389 -1.328 4.872 1.00 92.75 91 MET A O 1
ATOM 750 N N . ARG A 1 92 ? -14.038 -3.103 4.786 1.00 89.06 92 ARG A N 1
ATOM 751 C CA . ARG A 1 92 ? -14.768 -3.835 3.730 1.00 89.06 92 ARG A CA 1
ATOM 752 C C . ARG A 1 92 ? -16.290 -3.913 3.925 1.00 89.06 92 ARG A C 1
ATOM 754 O O . ARG A 1 92 ? -17.026 -4.003 2.948 1.00 89.06 92 ARG A O 1
ATOM 761 N N . HIS A 1 93 ? -16.750 -3.932 5.173 1.00 92.12 93 HIS A N 1
ATOM 762 C CA . HIS A 1 93 ? -18.165 -4.060 5.537 1.00 92.12 93 HIS A CA 1
ATOM 763 C C . HIS A 1 93 ? -18.667 -2.870 6.364 1.00 92.12 93 HIS A C 1
ATOM 765 O O . HIS A 1 93 ? -19.635 -3.007 7.105 1.00 92.12 93 HIS A O 1
ATOM 771 N N . ARG A 1 94 ? -17.965 -1.734 6.309 1.00 91.62 94 ARG A N 1
ATOM 772 C CA . ARG A 1 94 ? -18.238 -0.552 7.129 1.00 91.62 94 ARG A CA 1
ATOM 773 C C . ARG A 1 94 ? -18.231 0.684 6.251 1.00 91.62 94 ARG A C 1
ATOM 775 O O . ARG A 1 94 ? -17.396 0.798 5.355 1.00 91.62 94 ARG A O 1
ATOM 782 N N . THR A 1 95 ? -19.111 1.632 6.530 1.00 91.56 95 THR A N 1
ATOM 783 C CA . THR A 1 95 ? -19.031 2.941 5.882 1.00 91.56 95 THR A CA 1
ATOM 784 C C . THR A 1 95 ? -18.151 3.877 6.708 1.00 91.56 95 THR A C 1
ATOM 786 O O . THR A 1 95 ? -18.108 3.802 7.937 1.00 91.56 95 THR A O 1
ATOM 789 N N . LEU A 1 96 ? -17.417 4.768 6.034 1.00 89.12 96 LEU A N 1
ATOM 790 C CA . LEU A 1 96 ? -16.578 5.756 6.722 1.00 89.12 96 LEU A CA 1
ATOM 791 C C . LEU A 1 96 ? -17.412 6.652 7.641 1.00 89.12 96 LEU A C 1
ATOM 793 O O . LEU A 1 96 ? -16.985 6.948 8.750 1.00 89.12 96 LEU A O 1
ATOM 797 N N . HIS A 1 97 ? -18.606 7.044 7.194 1.00 90.25 97 HIS A N 1
ATOM 798 C CA . HIS A 1 97 ? -19.496 7.913 7.953 1.00 90.25 97 HIS A CA 1
ATOM 799 C C . HIS A 1 97 ? -19.903 7.289 9.294 1.00 90.25 97 HIS A C 1
ATOM 801 O O . HIS A 1 97 ? -19.731 7.920 10.335 1.00 90.25 97 HIS A O 1
ATOM 807 N N . GLU A 1 98 ? -20.360 6.034 9.284 1.00 91.06 98 GLU A N 1
ATOM 808 C CA . GLU A 1 98 ? -20.766 5.322 10.502 1.00 91.06 98 GLU A CA 1
ATOM 809 C C . GLU A 1 98 ? -19.594 5.090 11.462 1.00 91.06 98 GLU A C 1
ATOM 811 O O . GLU A 1 98 ? -19.766 5.166 12.677 1.00 91.06 98 GLU A O 1
ATOM 816 N N . GLU A 1 99 ? -18.394 4.801 10.949 1.00 90.56 99 GLU A N 1
ATOM 817 C CA . GLU A 1 99 ? -17.225 4.586 11.808 1.00 90.56 99 GLU A CA 1
ATOM 818 C C . GLU A 1 99 ? -16.724 5.894 12.427 1.00 90.56 99 GLU A C 1
ATOM 820 O O . GLU A 1 99 ? -16.366 5.896 13.603 1.00 90.56 99 GLU A O 1
ATOM 825 N N . VAL A 1 100 ? -16.735 7.002 11.680 1.00 91.69 100 VAL A N 1
ATOM 826 C CA . VAL A 1 100 ? -16.303 8.320 12.175 1.00 91.69 100 VAL A CA 1
ATOM 827 C C . VAL A 1 100 ? -17.270 8.868 13.224 1.00 91.69 100 VAL A C 1
ATOM 829 O O . VAL A 1 100 ? -16.817 9.444 14.209 1.00 91.69 100 VAL A O 1
ATOM 832 N N . GLN A 1 101 ? -18.580 8.632 13.084 1.00 92.19 101 GLN A N 1
ATOM 833 C CA . GLN A 1 101 ? -19.577 9.054 14.080 1.00 92.19 101 GLN A CA 1
ATOM 834 C C . GLN A 1 101 ? -19.376 8.425 15.467 1.00 92.19 101 GLN A C 1
ATOM 836 O O . GLN A 1 101 ? -19.856 8.964 16.461 1.00 92.19 101 GLN A O 1
ATOM 841 N N . ARG A 1 102 ? -18.661 7.297 15.560 1.00 92.06 102 ARG A N 1
ATOM 842 C CA . ARG A 1 102 ? -18.347 6.642 16.842 1.00 92.06 102 ARG A CA 1
ATOM 843 C C . ARG A 1 102 ? -17.188 7.300 17.588 1.00 92.06 102 ARG A C 1
ATOM 845 O O . ARG A 1 102 ? -16.925 6.933 18.731 1.00 92.06 102 ARG A O 1
ATOM 852 N N . TRP A 1 103 ? -16.460 8.208 16.944 1.00 92.50 103 TRP A N 1
ATOM 853 C CA . TRP A 1 103 ? -15.292 8.864 17.520 1.00 92.50 103 TRP A CA 1
ATOM 854 C C . TRP A 1 103 ? -15.677 10.234 18.085 1.00 92.50 103 TRP A C 1
ATOM 856 O O . TRP A 1 103 ? -16.520 10.924 17.509 1.00 92.50 103 TRP A O 1
ATOM 866 N N . PRO A 1 104 ? -15.051 10.673 19.191 1.00 95.31 104 PRO A N 1
ATOM 867 C CA . PRO A 1 104 ? -15.245 12.028 19.683 1.00 95.31 104 PRO A CA 1
ATOM 868 C C . PRO A 1 104 ? -14.789 13.050 18.631 1.00 95.31 104 PRO A C 1
ATOM 870 O O . PRO A 1 104 ? -13.829 12.823 17.891 1.00 95.31 104 PRO A O 1
ATOM 873 N N . ALA A 1 105 ? -15.463 14.201 18.587 1.00 94.50 105 ALA A N 1
ATOM 874 C CA . ALA A 1 105 ? -15.256 15.209 17.545 1.00 94.50 105 ALA A CA 1
ATOM 875 C C . ALA A 1 105 ? -13.818 15.756 17.492 1.00 94.50 105 ALA A C 1
ATOM 877 O O . ALA A 1 105 ? -13.330 16.099 16.418 1.00 94.50 105 ALA A O 1
ATOM 878 N N . LEU A 1 106 ? -13.121 15.813 18.633 1.00 96.25 106 LEU A N 1
ATOM 879 C CA . LEU A 1 106 ? -11.790 16.411 18.722 1.00 96.25 106 LEU A CA 1
ATOM 880 C C . LEU A 1 106 ? -10.723 15.627 17.921 1.00 96.25 106 LEU A C 1
ATOM 882 O O . LEU A 1 106 ? -10.125 16.229 17.031 1.00 96.25 106 LEU A O 1
ATOM 886 N N . PRO A 1 107 ? -10.493 14.313 18.133 1.00 94.56 107 PRO A N 1
ATOM 887 C CA . PRO A 1 107 ? -9.585 13.527 17.289 1.00 94.56 107 PRO A CA 1
ATOM 888 C C . PRO A 1 107 ? -9.927 13.557 15.801 1.00 94.56 107 PRO A C 1
ATOM 890 O O . PRO A 1 107 ? -9.023 13.607 14.970 1.00 94.56 107 PRO A O 1
ATOM 893 N N . VAL A 1 108 ? -11.220 13.554 15.462 1.00 94.69 108 VAL A N 1
ATOM 894 C CA . VAL A 1 108 ? -11.673 13.666 14.071 1.00 94.69 108 VAL A CA 1
ATOM 895 C C . VAL A 1 108 ? -11.237 15.016 13.498 1.00 94.69 108 VAL A C 1
ATOM 897 O O . VAL A 1 108 ? -10.580 15.051 12.462 1.00 94.69 108 VAL A O 1
ATOM 900 N N . GLY A 1 109 ? -11.514 16.116 14.201 1.00 95.56 109 GLY A N 1
ATOM 901 C CA . GLY A 1 109 ? -11.089 17.460 13.805 1.00 95.56 109 GLY A CA 1
ATOM 902 C C . GLY A 1 109 ? -9.570 17.599 13.668 1.00 95.56 109 GLY A C 1
ATOM 903 O O . GLY A 1 109 ? -9.101 18.166 12.683 1.00 95.56 109 GLY A O 1
ATOM 904 N N . ILE A 1 110 ? -8.795 17.020 14.594 1.00 96.88 110 ILE A N 1
ATOM 905 C CA . ILE A 1 110 ? -7.324 16.994 14.518 1.00 96.88 110 ILE A CA 1
ATOM 906 C C . ILE A 1 110 ? -6.861 16.238 13.269 1.00 96.88 110 ILE A C 1
ATOM 908 O O . ILE A 1 110 ? -5.993 16.728 12.551 1.00 96.88 110 ILE A O 1
ATOM 912 N N . ALA A 1 111 ? -7.445 15.072 12.980 1.00 94.75 111 ALA A N 1
ATOM 913 C CA . ALA A 1 111 ? -7.094 14.288 11.799 1.00 94.75 111 ALA A CA 1
ATOM 914 C C . ALA A 1 111 ? -7.385 15.056 10.498 1.00 94.75 111 ALA A C 1
ATOM 916 O O . ALA A 1 111 ? -6.520 15.125 9.626 1.00 94.75 111 ALA A O 1
ATOM 917 N N . TRP A 1 112 ? -8.554 15.697 10.389 1.00 94.44 112 TRP A N 1
ATOM 918 C CA . TRP A 1 112 ? -8.891 16.554 9.247 1.00 94.44 112 TRP A CA 1
ATOM 919 C C . TRP A 1 112 ? -7.935 17.742 9.112 1.00 94.44 112 TRP A C 1
ATOM 921 O O . TRP A 1 112 ? -7.446 18.010 8.015 1.00 94.44 112 TRP A O 1
ATOM 931 N N . GLY A 1 113 ? -7.624 18.423 10.218 1.00 96.56 113 GLY A N 1
ATOM 932 C CA . GLY A 1 113 ? -6.665 19.528 10.234 1.00 96.56 113 GLY A CA 1
ATOM 933 C C . GLY A 1 113 ? -5.272 19.090 9.781 1.00 96.56 113 GLY A C 1
ATOM 934 O O . GLY A 1 113 ? -4.661 19.754 8.947 1.00 96.56 113 GLY A O 1
ATOM 935 N N . ALA A 1 114 ? -4.801 17.935 10.254 1.00 96.56 114 ALA A N 1
ATOM 936 C CA . ALA A 1 114 ? -3.531 17.356 9.831 1.00 96.56 114 ALA A CA 1
ATOM 937 C C . ALA A 1 114 ? -3.535 16.990 8.339 1.00 96.56 114 ALA A C 1
ATOM 939 O O . ALA A 1 114 ? -2.576 17.303 7.640 1.00 96.56 114 ALA A O 1
ATOM 940 N N . MET A 1 115 ? -4.611 16.381 7.826 1.00 93.31 115 MET A N 1
ATOM 941 C CA . MET A 1 115 ? -4.745 16.074 6.396 1.00 93.31 115 MET A CA 1
ATOM 942 C C . MET A 1 115 ? -4.700 17.340 5.536 1.00 93.31 115 MET A C 1
ATOM 944 O O . MET A 1 115 ? -3.974 17.375 4.546 1.00 93.31 115 MET A O 1
ATOM 948 N N . LEU A 1 116 ? -5.430 18.389 5.923 1.00 93.69 116 LEU A N 1
ATOM 949 C CA . LEU A 1 116 ? -5.414 19.675 5.220 1.00 93.69 116 LEU A CA 1
ATOM 950 C C . LEU A 1 116 ? -4.030 20.322 5.262 1.00 93.69 116 LEU A C 1
ATOM 952 O O . LEU A 1 116 ? -3.532 20.771 4.232 1.00 93.69 116 LEU A O 1
ATOM 956 N N . TRP A 1 117 ? -3.389 20.327 6.429 1.00 95.06 117 TRP A N 1
ATOM 957 C CA . TRP A 1 117 ? -2.034 20.846 6.578 1.00 95.06 117 TRP A CA 1
ATOM 958 C C . TRP A 1 117 ? -1.043 20.088 5.690 1.00 95.06 117 TRP A C 1
ATOM 960 O O . TRP A 1 117 ? -0.259 20.717 4.980 1.00 95.06 117 TRP A O 1
ATOM 970 N N . LEU A 1 118 ? -1.116 18.753 5.656 1.00 91.25 118 LEU A N 1
ATOM 971 C CA . LEU A 1 118 ? -0.296 17.929 4.767 1.00 91.25 118 LEU A CA 1
ATOM 972 C C . LEU A 1 118 ? -0.552 18.273 3.298 1.00 91.25 118 LEU A C 1
ATOM 974 O O . LEU A 1 118 ? 0.404 18.482 2.563 1.00 91.25 118 LEU A O 1
ATOM 978 N N . ILE A 1 119 ? -1.808 18.395 2.866 1.00 87.88 119 ILE A N 1
ATOM 979 C CA . ILE A 1 119 ? -2.145 18.769 1.481 1.00 87.88 119 ILE A CA 1
ATOM 980 C C . ILE A 1 119 ? -1.548 20.136 1.107 1.00 87.88 119 ILE A C 1
ATOM 982 O O . ILE A 1 119 ? -0.997 20.288 0.019 1.00 87.88 119 ILE A O 1
ATOM 986 N N . VAL A 1 120 ? -1.633 21.126 2.000 1.00 89.25 120 VAL A N 1
ATOM 987 C CA . VAL A 1 120 ? -1.112 22.483 1.750 1.00 89.25 120 VAL A CA 1
ATOM 988 C C . VAL A 1 120 ? 0.418 22.505 1.729 1.00 89.25 120 VAL A C 1
ATOM 990 O O . VAL A 1 120 ? 1.013 23.191 0.905 1.00 89.25 120 VAL A O 1
ATOM 993 N N . THR A 1 121 ? 1.069 21.754 2.614 1.00 89.25 121 THR A N 1
ATOM 994 C CA . THR A 1 121 ? 2.536 21.766 2.752 1.00 89.25 121 THR A CA 1
ATOM 995 C C . THR A 1 121 ? 3.256 20.838 1.780 1.00 89.25 121 THR A C 1
ATOM 997 O O . THR A 1 121 ? 4.428 21.060 1.486 1.00 89.25 121 THR A O 1
ATOM 1000 N N . THR A 1 122 ? 2.575 19.822 1.246 1.00 84.88 122 THR A N 1
ATOM 1001 C CA . THR A 1 122 ? 3.162 18.838 0.319 1.00 84.88 122 THR A CA 1
ATOM 1002 C C . THR A 1 122 ? 2.907 19.161 -1.155 1.00 84.88 122 THR A C 1
ATOM 1004 O O . THR A 1 122 ? 3.021 18.277 -2.005 1.00 84.88 122 THR A O 1
ATOM 1007 N N . GLN A 1 123 ? 2.610 20.422 -1.495 1.00 69.88 123 GLN A N 1
ATOM 1008 C CA . GLN A 1 123 ? 2.489 20.855 -2.890 1.00 69.88 123 GLN A CA 1
ATOM 1009 C C . GLN A 1 123 ? 3.841 20.755 -3.623 1.00 69.88 123 GLN A C 1
ATOM 1011 O O . GLN A 1 123 ? 4.644 21.683 -3.638 1.00 69.88 123 GLN A O 1
ATOM 1016 N N . GLY A 1 124 ? 4.108 19.587 -4.210 1.00 63.28 124 GLY A N 1
ATOM 1017 C CA . GLY A 1 124 ? 5.224 19.320 -5.116 1.00 63.28 124 GLY A CA 1
ATOM 1018 C C . GLY A 1 124 ? 4.886 19.651 -6.574 1.00 63.28 124 GLY A C 1
ATOM 1019 O O . GLY A 1 124 ? 3.720 19.759 -6.950 1.00 63.28 124 GLY A O 1
ATOM 1020 N N . GLY A 1 125 ? 5.925 19.822 -7.398 1.00 56.66 125 GLY A N 1
ATOM 1021 C CA . GLY A 1 125 ? 5.857 20.430 -8.731 1.00 56.66 125 GLY A CA 1
ATOM 1022 C C . GLY A 1 125 ? 4.785 19.870 -9.675 1.00 56.66 125 GLY A C 1
ATOM 1023 O O . GLY A 1 125 ? 4.891 18.738 -10.135 1.00 56.66 125 GLY A O 1
ATOM 1024 N N . GLY A 1 126 ? 3.796 20.714 -9.990 1.00 52.44 126 GLY A N 1
ATOM 1025 C CA . GLY A 1 126 ? 3.218 20.961 -11.323 1.00 52.44 126 GLY A CA 1
ATOM 1026 C C . GLY A 1 126 ? 2.612 19.820 -12.150 1.00 52.44 126 GLY A C 1
ATOM 1027 O O . GLY A 1 126 ? 2.057 20.105 -13.200 1.00 52.44 126 GLY A O 1
ATOM 1028 N N . ASN A 1 127 ? 2.673 18.562 -11.718 1.00 50.38 127 ASN A N 1
ATOM 1029 C CA . ASN A 1 127 ? 2.203 17.404 -12.492 1.00 50.38 127 ASN A CA 1
ATOM 1030 C C . ASN A 1 127 ? 1.061 16.650 -11.787 1.00 50.38 127 ASN A C 1
ATOM 1032 O O . ASN A 1 127 ? 0.855 15.462 -12.018 1.00 50.38 127 ASN A O 1
ATOM 1036 N N . ALA A 1 128 ? 0.318 17.321 -10.901 1.00 48.41 128 ALA A N 1
ATOM 1037 C CA . ALA A 1 128 ? -0.795 16.715 -10.161 1.00 48.41 128 ALA A CA 1
ATOM 1038 C C . ALA A 1 128 ? -2.115 16.653 -10.961 1.00 48.41 128 ALA A C 1
ATOM 1040 O O . ALA A 1 128 ? -3.083 16.053 -10.499 1.00 48.41 128 ALA A O 1
ATOM 1041 N N . PHE A 1 129 ? -2.158 17.218 -12.173 1.00 55.22 129 PHE A N 1
ATOM 1042 C CA . PHE A 1 129 ? -3.313 17.147 -13.070 1.00 55.22 129 PHE A CA 1
ATOM 1043 C C . PHE A 1 129 ? -2.957 16.420 -14.368 1.00 55.22 129 PHE A C 1
ATOM 1045 O O . PHE A 1 129 ? -2.650 17.033 -15.383 1.00 55.22 129 PHE A O 1
ATOM 1052 N N . ILE A 1 130 ? -3.073 15.092 -14.351 1.00 55.78 130 ILE A N 1
ATOM 1053 C CA . ILE A 1 130 ? -3.005 14.248 -15.559 1.00 55.78 130 ILE A CA 1
ATOM 1054 C C . ILE A 1 130 ? -4.156 14.567 -16.547 1.00 55.78 130 ILE A C 1
ATOM 1056 O O . ILE A 1 130 ? -4.064 14.236 -17.722 1.00 55.78 130 ILE A O 1
ATOM 1060 N N . TYR A 1 131 ? -5.226 15.247 -16.107 1.00 55.06 131 TYR A N 1
ATOM 1061 C CA . TYR A 1 131 ? -6.438 15.492 -16.907 1.00 55.06 131 TYR A CA 1
ATOM 1062 C C . TYR A 1 131 ? -6.541 16.873 -17.582 1.00 55.06 131 TYR A C 1
ATOM 1064 O O . TYR A 1 131 ? -7.474 17.072 -18.350 1.00 55.06 131 TYR A O 1
ATOM 1072 N N . PHE A 1 132 ? -5.622 17.812 -17.330 1.00 52.09 132 PHE A N 1
ATOM 1073 C CA . PHE A 1 132 ? -5.627 19.149 -17.958 1.00 52.09 132 PHE A CA 1
ATOM 1074 C C . PHE A 1 132 ? -4.308 19.441 -18.687 1.00 52.09 132 PHE A C 1
ATOM 1076 O O . PHE A 1 132 ? -3.740 20.518 -18.551 1.00 52.09 132 PHE A O 1
ATOM 1083 N N . GLN A 1 133 ? -3.791 18.463 -19.433 1.00 46.72 133 GLN A N 1
ATOM 1084 C CA . GLN A 1 133 ? -2.652 18.660 -20.337 1.00 46.72 133 GLN A CA 1
ATOM 1085 C C . GLN A 1 133 ? -3.130 18.844 -21.787 1.00 46.72 133 GLN A C 1
ATOM 1087 O O . GLN A 1 133 ? -2.730 18.086 -22.669 1.00 46.72 133 GLN A O 1
ATOM 1092 N N . PHE A 1 134 ? -4.015 19.820 -22.015 1.00 57.59 134 PHE A N 1
ATOM 1093 C CA . PHE A 1 134 ? -4.364 20.305 -23.356 1.00 57.59 134 PHE A CA 1
ATOM 1094 C C . PHE A 1 134 ? -3.748 21.684 -23.569 1.00 57.59 134 PHE A C 1
ATOM 1096 O O . PHE A 1 134 ? -3.832 22.495 -22.617 1.00 57.59 134 PHE A O 1
#

Secondary structure (DSSP, 8-state):
-HHHHHHHHHHHHTT-GGGGSHHHHHHHHHHHHHHHHHHHHHHH-SSHHHHHHHHHHHTT----PPPSS-HHHHHHHHHHHHHHHHHHHHHTT--HHHHHTTS-HHHHHHHHHHHHHHHHHT--SS---TT---

Sequence (134 aa):
LYLSIERILKPRLGHLEFWRTIGGKITLALTTYLLVNITWVFFRAQDFPTAWRMLTSILLLNRSGTPVLSTWFLLSAGLTILAMLIVHWRMRHRTLHEEVQRWPALPVGIAWGAMLWLIVTTQGGGNAFIYFQF

Foldseek 3Di:
DVVVVVVVCCVVPVVDCCCVDPNVVVVVVVVVVLVVVLVVLVVPDPDDVSSVVVVCVSVVVDPPDDDPDDPVVVVVVVVVVVVVVVVCVVCVPPDPVVVVVVDPPPVVVVVVVVVVVCVVVVPDDDPPCPPPPD